Protein 6CXB (pdb70)

Foldseek 3Di:
DPDDDPVVVCVVVVHADDKDWDPDQFIKIARPRVGKMKTKHKDWDWWDQADKDKDKDWHPDFFPPWWDDKDKDKAAPDAPDHERVQKGWDWDAGTRTTTMIMIHGDDNDTGGMMMMMMIMHD

B-factor: mean 17.49, std 9.19, range [6.6, 51.85]

Solvent-accessible surface area: 6899 Å² total; per-residue (Å²): 147,76,43,147,73,70,63,21,12,83,121,80,114,68,47,53,44,110,45,68,48,40,232,46,124,62,0,51,105,64,24,54,89,106,20,63,2,26,1,84,17,27,37,83,45,18,74,4,101,22,57,135,57,91,91,102,4,98,9,43,61,55,2,101,72,33,21,108,102,14,63,28,68,44,36,69,62,26,168,85,57,18,27,2,77,12,2,68,34,54,66,85,54,54,50,68,71,6,6,36,1,33,2,47,43,157,117,68,82,41,4,45,2,0,2,110,2,84,1,46,0,108

Nearest PDB structures (foldseek):
  6cxb-assembly1_A  TM=1.008E+00  e=1.704E-22  Pseudomonas aeruginosa LESB58
  6cl5-assembly2_F  TM=1.004E+00  e=1.081E-21  Pseudomonas aeruginosa LESB58
  6cl6-assembly1_C  TM=8.724E-01  e=5.292E-10  Pseudomonas aeruginosa PAO1
  6ct8-assembly1_A  TM=8.689E-01  e=5.882E-10  Pseudomonas aeruginosa PAO1
  5x4a-assembly1_D  TM=6.131E-01  e=6.403E-03  Sclerophytum lochmodes

Structure (mmCIF, N/CA/C/O backbone):
data_6CXB
#
_entry.id   6CXB
#
_cell.length_a   102.179
_cell.length_b   102.179
_cell.length_c   102.179
_cell.angle_alpha   90.000
_cell.angle_beta   90.000
_cell.angle_gamma   90.000
#
_symmetry.space_group_name_H-M   'I 21 3'
#
loop_
_entity.id
_entity.type
_entity.pdbx_description
1 polymer 'R1-type pyocin tail fiber protein'
2 non-polymer 'MAGNESIUM ION'
3 non-polymer GLYCEROL
4 water water
#
loop_
_atom_site.group_PDB
_atom_site.id
_atom_site.type_symbol
_atom_site.label_atom_id
_atom_site.label_alt_id
_atom_site.label_comp_id
_atom_site.label_asym_id
_atom_site.label_entity_id
_atom_site.label_seq_id
_atom_site.pdbx_PDB_ins_code
_atom_site.Cartn_x
_atom_site.Cartn_y
_atom_site.Cartn_z
_atom_site.occupancy
_atom_site.B_iso_or_equiv
_atom_site.auth_seq_id
_atom_site.auth_comp_id
_atom_site.auth_asym_id
_atom_site.auth_atom_id
_atom_site.pdbx_PDB_model_num
ATOM 1 N N . LEU A 1 25 ? 56.570 62.068 60.833 1.00 38.92 580 LEU A N 1
ATOM 2 C CA . LEU A 1 25 ? 55.638 60.943 60.882 1.00 37.51 580 LEU A CA 1
ATOM 3 C C . LEU A 1 25 ? 54.369 61.281 61.669 0.86 40.27 580 LEU A C 1
ATOM 4 O O . LEU A 1 25 ? 53.291 60.765 61.372 0.76 46.42 580 LEU A O 1
ATOM 9 N N . GLY A 1 26 ? 54.492 62.143 62.676 0.68 40.38 581 GLY A N 1
ATOM 10 C CA . GLY A 1 26 ? 53.332 62.644 63.387 1.00 33.30 581 GLY A CA 1
ATOM 11 C C . GLY A 1 26 ? 52.624 61.651 64.279 0.99 34.48 581 GLY A C 1
ATOM 12 O O . GLY A 1 26 ? 51.502 61.934 64.720 0.79 42.15 581 GLY A O 1
ATOM 13 N N . ALA A 1 27 ? 53.234 60.504 64.564 1.00 34.83 582 ALA A N 1
ATOM 14 C CA . ALA A 1 27 ? 52.634 59.508 65.440 1.00 34.22 582 ALA A CA 1
ATOM 15 C C . ALA A 1 27 ? 53.725 58.544 65.873 1.00 32.61 582 ALA A C 1
ATOM 16 O O . ALA A 1 27 ? 54.826 58.530 65.320 0.96 40.52 582 ALA A O 1
ATOM 18 N N . ASN A 1 28 ? 53.401 57.732 66.879 0.93 38.70 583 ASN A N 1
ATOM 19 C CA . ASN A 1 28 ? 54.352 56.802 67.478 0.93 39.16 583 ASN A CA 1
ATOM 20 C C . ASN A 1 28 ? 53.961 55.351 67.235 0.51 44.72 583 ASN A C 1
ATOM 21 O O . ASN A 1 28 ? 54.616 54.440 67.757 0.94 46.67 583 ASN A O 1
ATOM 26 N N . THR A 1 29 ? 52.893 55.120 66.470 0.89 40.92 584 THR A N 1
ATOM 27 C CA . THR A 1 29 ? 52.420 53.782 66.151 0.62 40.26 584 THR A CA 1
ATOM 28 C C . THR A 1 29 ? 52.419 53.605 64.640 1.00 33.77 584 THR A C 1
ATOM 29 O O . THR A 1 29 ? 52.303 54.576 63.887 1.00 34.94 584 THR A O 1
ATOM 33 N N . ALA A 1 30 ? 52.552 52.350 64.205 0.72 40.42 585 ALA A N 1
ATOM 34 C CA . ALA A 1 30 ? 52.558 52.055 62.774 1.00 32.52 585 ALA A CA 1
ATOM 35 C C . ALA A 1 30 ? 51.244 52.469 62.125 0.94 31.96 585 ALA A C 1
ATOM 36 O O . ALA A 1 30 ? 51.234 53.122 61.075 0.94 32.16 585 ALA A O 1
ATOM 38 N N . ALA A 1 31 ? 50.119 52.109 62.749 1.00 30.88 586 ALA A N 1
ATOM 39 C CA . ALA A 1 31 ? 48.817 52.494 62.215 1.00 31.91 586 ALA A CA 1
ATOM 40 C C . ALA A 1 31 ? 48.687 54.010 62.116 0.95 32.28 586 ALA A C 1
ATOM 41 O O . ALA A 1 31 ? 48.226 54.541 61.098 0.90 32.13 586 ALA A O 1
ATOM 43 N N . GLY A 1 32 ? 49.088 54.727 63.169 0.76 37.00 587 GLY A N 1
ATOM 44 C CA . GLY A 1 32 ? 49.027 56.178 63.123 1.00 31.38 587 GLY A CA 1
ATOM 45 C C . GLY A 1 32 ? 49.961 56.766 62.084 1.00 29.11 587 GLY A C 1
ATOM 46 O O . GLY A 1 32 ? 49.630 57.759 61.430 0.97 33.17 587 GLY A O 1
ATOM 47 N N . ALA A 1 33 ? 51.135 56.159 61.911 1.00 31.50 588 ALA A N 1
ATOM 48 C CA . ALA A 1 33 ? 52.068 56.618 60.887 1.00 30.73 588 ALA A CA 1
ATOM 49 C C . ALA A 1 33 ? 51.467 56.479 59.491 1.00 32.27 588 ALA A C 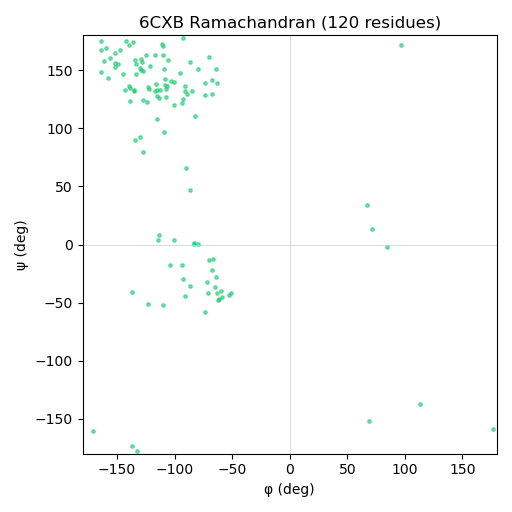1
ATOM 50 O O . ALA A 1 33 ? 51.528 57.411 58.679 1.00 29.62 588 ALA A O 1
ATOM 52 N N . ARG A 1 34 ? 50.886 55.314 59.192 1.00 33.31 589 ARG A N 1
ATOM 53 C CA . ARG A 1 34 ? 50.297 55.099 57.872 1.00 26.88 589 ARG A CA 1
ATOM 54 C C . ARG A 1 34 ? 49.145 56.059 57.621 1.00 27.28 589 ARG A C 1
ATOM 55 O O . ARG A 1 34 ? 49.003 56.593 56.514 1.00 29.07 589 ARG A O 1
ATOM 63 N N . ASN A 1 35 ? 48.302 56.279 58.633 1.00 29.07 590 ASN A N 1
ATOM 64 C CA . ASN A 1 35 ? 47.203 57.223 58.478 1.00 33.30 590 ASN A CA 1
ATOM 65 C C . ASN A 1 35 ? 47.723 58.618 58.162 1.00 34.42 590 ASN A C 1
ATOM 66 O O . ASN A 1 35 ? 47.160 59.322 57.315 1.00 33.31 590 ASN A O 1
ATOM 71 N N . ASN A 1 36 ? 48.815 59.026 58.814 1.00 37.57 591 ASN A N 1
ATOM 72 C CA . ASN A 1 36 ? 49.313 60.386 58.636 1.00 36.02 591 ASN A CA 1
ATOM 73 C C . ASN A 1 36 ? 49.945 60.593 57.265 1.00 30.80 591 ASN A C 1
ATOM 74 O O . ASN A 1 36 ? 49.877 61.699 56.720 1.00 32.83 591 ASN A O 1
ATOM 79 N N . ILE A 1 37 ? 50.565 59.560 56.690 1.00 31.47 592 ILE A N 1
ATOM 80 C CA . ILE A 1 37 ? 51.116 59.675 55.344 1.00 28.48 592 ILE A CA 1
ATOM 81 C C . ILE A 1 37 ? 50.212 59.046 54.290 1.00 28.73 592 ILE A C 1
ATOM 82 O O . ILE A 1 37 ? 50.583 59.010 53.109 1.00 25.97 592 ILE A O 1
ATOM 87 N N . GLY A 1 38 ? 49.035 58.561 54.679 1.00 26.65 593 GLY A N 1
ATOM 88 C CA . GLY A 1 38 ? 48.087 58.021 53.722 1.00 27.57 593 GLY A CA 1
ATOM 89 C C . GLY A 1 38 ? 48.539 56.745 53.048 1.00 23.89 593 GLY A C 1
ATOM 90 O O . GLY A 1 38 ? 48.218 56.525 51.875 1.00 22.49 593 GLY A O 1
ATOM 91 N N . ALA A 1 39 ? 49.277 55.896 53.757 1.00 24.47 594 ALA A N 1
ATOM 92 C CA . ALA A 1 39 ? 49.789 54.663 53.178 1.00 20.70 594 ALA A CA 1
ATOM 93 C C . ALA A 1 39 ? 48.867 53.489 53.493 1.00 20.94 594 ALA A C 1
ATOM 94 O O . ALA A 1 39 ? 48.225 53.439 54.545 1.00 21.88 594 ALA A O 1
ATOM 96 N N . GLY A 1 40 ? 48.808 52.535 52.560 1.00 20.30 595 GLY A N 1
ATOM 97 C CA . GLY A 1 40 ? 48.087 51.299 52.781 1.00 20.45 595 GLY A CA 1
ATOM 98 C C . GLY A 1 40 ? 48.980 50.196 53.332 1.00 24.38 595 GLY A C 1
ATOM 99 O O . GLY A 1 40 ? 50.186 50.358 53.514 1.00 19.84 595 GLY A O 1
ATOM 100 N N . VAL A 1 41 ? 48.361 49.048 53.593 1.00 18.82 596 VAL A N 1
ATOM 101 C CA . VAL A 1 41 ? 49.067 47.893 54.148 1.00 17.04 596 VAL A CA 1
ATOM 102 C C . VAL A 1 41 ? 49.273 46.835 53.068 1.00 18.00 596 VAL A C 1
ATOM 103 O O . VAL A 1 41 ? 48.545 46.825 52.063 1.00 17.33 596 VAL A O 1
ATOM 107 N N . PRO A 1 42 ? 50.230 45.923 53.229 1.00 17.30 597 PRO A N 1
ATOM 108 C CA . PRO A 1 42 ? 50.457 44.912 52.190 1.00 16.19 597 PRO A CA 1
ATOM 109 C C . PRO A 1 42 ? 49.297 43.935 52.081 1.00 16.14 597 PRO A C 1
ATOM 110 O O . PRO A 1 42 ? 48.701 43.523 53.080 1.00 14.33 597 PRO A O 1
ATOM 114 N N . ALA A 1 43 ? 48.989 43.556 50.847 1.00 14.22 598 ALA A N 1
ATOM 115 C CA . ALA A 1 43 ? 48.096 42.432 50.643 1.00 12.85 598 ALA A CA 1
ATOM 116 C C . ALA A 1 43 ? 48.789 41.132 51.049 1.0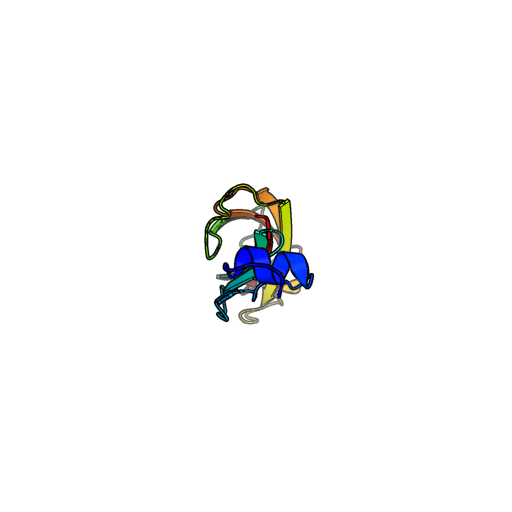0 12.50 598 ALA A C 1
ATOM 117 O O . ALA A 1 43 ? 50.014 41.056 51.162 1.00 14.11 598 ALA A O 1
ATOM 119 N N . THR A 1 44 ? 47.988 40.100 51.283 1.00 11.24 599 THR A N 1
ATOM 120 C CA . THR A 1 44 ? 48.496 38.762 51.551 1.00 10.73 599 THR A CA 1
ATOM 121 C C . THR A 1 44 ? 47.866 37.793 50.559 1.00 12.54 599 THR A C 1
ATOM 122 O O . THR A 1 44 ? 46.858 38.106 49.922 1.00 10.72 599 THR A O 1
ATOM 126 N N . ALA A 1 45 ? 48.464 36.612 50.430 1.00 12.60 600 ALA A N 1
ATOM 127 C CA . ALA A 1 45 ? 47.977 35.668 49.432 1.00 10.57 600 ALA A CA 1
ATOM 128 C C . ALA A 1 45 ? 48.455 34.255 49.726 1.00 13.31 600 ALA A C 1
ATOM 129 O O . ALA A 1 45 ? 49.459 34.037 50.414 1.00 12.30 600 ALA A O 1
ATOM 131 N N . SER A 1 46 ? 47.712 33.292 49.179 1.00 10.74 601 SER A N 1
ATOM 132 C CA . SER A 1 46 ? 48.183 31.919 48.988 1.00 13.06 601 SER A CA 1
ATOM 133 C C . SER A 1 46 ? 48.235 31.663 47.486 1.00 13.24 601 SER A C 1
ATOM 134 O O . SER A 1 46 ? 47.193 31.538 46.835 1.00 12.36 601 SER A O 1
ATOM 137 N N . ARG A 1 47 ? 49.442 31.597 46.928 1.00 10.70 602 ARG A N 1
ATOM 138 C CA . ARG A 1 47 ? 49.599 31.550 45.475 1.00 9.53 602 ARG A CA 1
ATOM 139 C C . ARG A 1 47 ? 49.586 30.093 45.019 1.00 12.64 602 ARG A C 1
ATOM 140 O O . ARG A 1 47 ? 50.567 29.546 44.519 1.00 15.34 602 ARG A O 1
ATOM 148 N N . ALA A 1 48 ? 48.427 29.472 45.208 1.00 12.45 603 ALA A N 1
ATOM 149 C CA . ALA A 1 48 ? 48.221 28.057 44.951 1.00 12.95 603 ALA A CA 1
ATOM 150 C C . ALA A 1 48 ? 47.190 27.876 43.847 1.00 13.25 603 ALA A C 1
ATOM 151 O O . ALA A 1 48 ? 46.440 28.797 43.514 1.00 11.23 603 ALA A O 1
ATOM 153 N N . LEU A 1 49 ? 47.172 26.666 43.276 1.00 11.54 604 LEU A N 1
ATOM 154 C CA . LEU A 1 49 ? 46.163 26.312 42.279 1.00 12.45 604 LEU 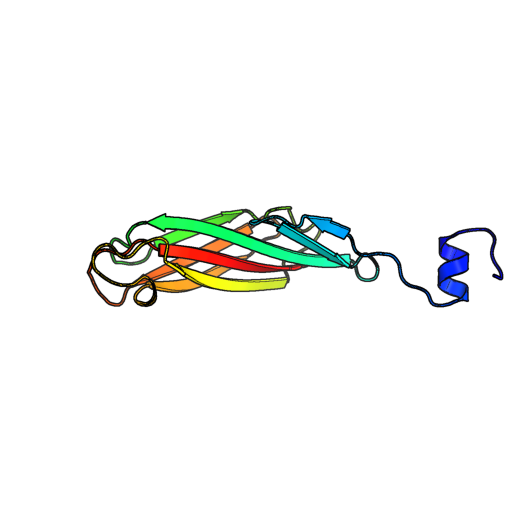A CA 1
ATOM 155 C C . LEU A 1 49 ? 44.758 26.591 42.797 1.00 11.93 604 LEU A C 1
ATOM 156 O O . LEU A 1 49 ? 43.906 27.125 42.075 1.00 11.64 604 LEU A O 1
ATOM 161 N N . ASN A 1 50 ? 44.500 26.227 44.043 1.00 9.25 605 ASN A N 1
ATOM 162 C CA . ASN A 1 50 ? 43.284 26.613 44.751 1.00 10.89 605 ASN A CA 1
ATOM 163 C C . ASN A 1 50 ? 43.752 27.620 45.790 1.00 10.23 605 ASN A C 1
ATOM 164 O O . ASN A 1 50 ? 44.250 27.241 46.855 1.00 11.76 605 ASN A O 1
ATOM 169 N N . GLY A 1 51 ? 43.630 28.901 45.461 1.00 8.00 606 GLY A N 1
ATOM 170 C CA . GLY A 1 51 ? 44.296 29.923 46.246 1.00 9.12 606 GLY A CA 1
ATOM 171 C C . GLY A 1 51 ? 43.462 31.153 46.528 1.00 9.20 606 GLY A C 1
ATOM 172 O O . GLY A 1 51 ? 42.268 31.193 46.217 1.00 8.65 606 GLY A O 1
ATOM 173 N N . TRP A 1 52 ? 44.080 32.164 47.126 1.00 8.74 607 TRP A N 1
ATOM 174 C CA . TRP A 1 52 ? 43.345 33.360 47.505 1.00 9.53 607 TRP A CA 1
ATOM 175 C C . TRP A 1 52 ? 44.304 34.537 47.609 1.00 10.74 607 TRP A C 1
ATOM 176 O O . TRP A 1 52 ? 45.520 34.374 47.731 1.00 10.48 607 TRP A O 1
ATOM 187 N N . TRP A 1 53 ? 43.725 35.729 47.542 1.00 9.11 608 TRP A N 1
ATOM 188 C CA . TRP A 1 53 ? 44.439 36.988 47.686 1.00 10.09 608 TRP A CA 1
ATOM 189 C C . TRP A 1 53 ? 43.562 37.900 48.519 1.00 10.17 608 TRP A C 1
ATOM 190 O O . TRP A 1 53 ? 42.347 37.944 48.310 1.00 10.90 608 TRP A O 1
ATOM 201 N N . LYS A 1 54 ? 44.163 38.608 49.474 1.00 9.75 609 LYS A N 1
ATOM 202 C CA . LYS A 1 54 ? 43.391 39.447 50.382 1.00 10.39 609 LYS A CA 1
ATOM 203 C C . LYS A 1 54 ? 43.953 40.860 50.406 1.00 13.11 609 LYS A C 1
ATOM 204 O O . LYS A 1 54 ? 45.139 41.055 50.680 1.00 11.94 609 LYS A O 1
ATOM 210 N N . ASP A 1 55 ? 43.097 41.838 50.123 1.00 10.52 610 ASP A N 1
ATOM 211 C CA . ASP A 1 55 ? 43.446 43.243 50.309 1.00 11.79 610 ASP A CA 1
ATOM 212 C C . ASP A 1 55 ? 43.221 43.590 51.772 1.00 13.84 610 ASP A C 1
ATOM 213 O O . ASP A 1 55 ? 42.077 43.642 52.231 1.00 13.55 610 ASP A O 1
ATOM 218 N N . ASN A 1 56 ? 44.299 43.826 52.514 1.00 14.60 611 ASN A N 1
ATOM 219 C CA . ASN A 1 56 ? 44.124 44.092 53.935 1.00 14.17 611 ASN A CA 1
ATOM 220 C C . ASN A 1 56 ? 43.779 45.550 54.236 1.00 17.75 611 ASN A C 1
ATOM 221 O O . ASN A 1 56 ? 43.582 45.885 55.409 1.00 2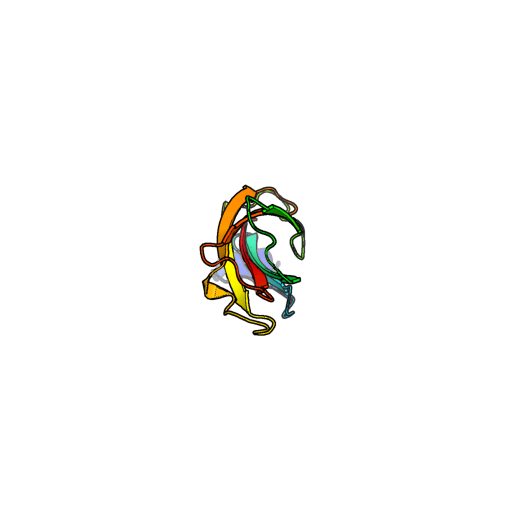2.95 611 ASN A O 1
ATOM 226 N N . ASP A 1 57 ? 43.675 46.403 53.211 1.00 14.98 612 ASP A N 1
ATOM 227 C CA . ASP A 1 57 ? 43.079 47.733 53.373 1.00 17.86 612 ASP A CA 1
ATOM 228 C C . ASP A 1 57 ? 41.564 47.635 53.512 1.00 17.99 612 ASP A C 1
ATOM 229 O O . ASP A 1 57 ? 40.979 48.104 54.493 1.00 21.46 612 ASP A O 1
ATOM 234 N N . THR A 1 58 ? 40.906 47.052 52.508 1.00 13.02 613 THR A N 1
ATOM 235 C CA . THR A 1 58 ? 39.454 46.960 52.483 1.00 11.48 613 THR A CA 1
ATOM 236 C C . THR A 1 58 ? 38.916 45.663 53.064 1.00 12.61 613 THR A C 1
ATOM 237 O O . THR A 1 58 ? 37.720 45.595 53.362 1.00 13.39 613 THR A O 1
ATOM 241 N N . GLY A 1 59 ? 39.754 44.632 53.186 1.00 11.44 614 GLY A N 1
ATOM 242 C CA . GLY A 1 59 ? 39.310 43.314 53.593 1.00 10.29 614 GLY A CA 1
ATOM 243 C C . GLY A 1 59 ? 38.779 42.441 52.477 1.00 12.01 614 GLY A C 1
ATOM 244 O O . GLY A 1 59 ? 38.414 41.286 52.736 1.00 12.71 614 GLY A O 1
ATOM 245 N N . LEU A 1 60 ? 38.719 42.946 51.246 1.00 10.76 615 LEU A N 1
ATOM 246 C CA . LEU A 1 60 ? 38.213 42.136 50.145 1.00 10.55 615 LEU A CA 1
ATOM 247 C C . LEU A 1 60 ? 39.118 40.932 49.918 1.00 12.00 615 LEU A C 1
ATOM 248 O O . LEU A 1 60 ? 40.343 41.037 49.984 1.00 10.38 615 LEU A O 1
ATOM 253 N N . ILE A 1 61 ? 38.506 39.784 49.655 1.00 9.49 616 ILE A N 1
ATOM 254 C CA . ILE A 1 61 ? 39.226 38.547 49.374 1.00 9.57 616 ILE A CA 1
ATOM 255 C C . ILE A 1 61 ? 38.784 38.050 48.008 1.00 8.57 616 ILE A C 1
ATOM 256 O O . ILE A 1 61 ? 37.586 38.036 47.707 1.00 8.88 616 ILE A O 1
ATOM 261 N N . VAL A 1 62 ? 39.746 37.656 47.181 1.00 9.29 617 VAL A N 1
ATOM 262 C CA . VAL A 1 62 ? 39.473 37.008 45.905 1.00 6.93 617 VAL A CA 1
ATOM 263 C C . VAL A 1 62 ? 40.020 35.596 46.008 1.00 8.57 617 VAL A C 1
ATOM 264 O O . VAL A 1 62 ? 41.154 35.403 46.462 1.00 9.49 617 VAL A O 1
ATOM 268 N N . GLN A 1 63 ? 39.227 34.616 45.595 1.00 8.07 618 GLN A N 1
ATOM 269 C CA . GLN A 1 63 ? 39.656 33.224 45.643 1.00 6.88 618 GLN A CA 1
ATOM 270 C C . GLN A 1 63 ? 39.452 32.582 44.280 1.00 6.60 618 GLN A C 1
ATOM 271 O O . GLN A 1 63 ? 38.634 33.030 43.470 1.00 8.73 618 GLN A O 1
ATOM 277 N N . TRP A 1 64 ? 40.203 31.514 44.029 1.00 8.22 619 TRP A N 1
ATOM 278 C CA . TRP A 1 64 ? 40.045 30.760 42.793 1.00 8.71 619 TRP A CA 1
ATOM 279 C C . TRP A 1 64 ? 40.282 29.290 43.100 1.00 8.83 619 TRP A C 1
ATOM 280 O O . TRP A 1 64 ? 41.070 28.943 43.987 1.00 8.98 619 TRP A O 1
ATOM 291 N N . MET A 1 65 ? 39.568 28.422 42.386 1.00 9.17 620 MET A N 1
ATOM 292 C CA . MET A 1 65 ? 39.669 26.999 42.681 1.00 9.40 620 MET A CA 1
ATOM 293 C C . MET A 1 65 ? 39.202 26.205 41.474 1.00 9.77 620 MET A C 1
ATOM 294 O O . MET A 1 65 ? 38.595 26.741 40.542 1.00 9.59 620 MET A O 1
ATOM 299 N N . GLN A 1 66 ? 39.451 24.897 41.525 1.00 10.44 621 GLN A N 1
ATOM 300 C CA . GLN A 1 66 ? 38.971 24.014 40.472 1.00 9.91 621 GLN A CA 1
ATOM 301 C C . GLN A 1 66 ? 38.744 22.626 41.043 1.00 10.14 621 GLN A C 1
ATOM 302 O O . GLN A 1 66 ? 39.340 22.244 42.050 1.00 11.51 621 GLN A O 1
ATOM 308 N N . VAL A 1 67 ? 37.884 21.869 40.375 1.00 10.09 622 VAL A N 1
ATOM 309 C CA . VAL A 1 67 ? 37.672 20.468 40.722 1.00 10.15 622 VAL A CA 1
ATOM 310 C C . VAL A 1 67 ? 37.458 19.674 39.441 1.00 10.05 622 VAL A C 1
ATOM 311 O O . VAL A 1 67 ? 36.686 20.080 38.565 1.00 10.69 622 VAL A O 1
ATOM 315 N N . ASN A 1 68 ? 38.150 18.542 39.330 1.00 8.74 623 ASN A N 1
ATOM 316 C CA . ASN A 1 68 ? 37.980 17.659 38.186 1.00 11.54 623 ASN A CA 1
ATOM 317 C C . ASN A 1 68 ? 36.800 16.731 38.430 1.00 11.84 623 ASN A C 1
ATOM 318 O O . ASN A 1 68 ? 36.679 16.141 39.509 1.00 13.71 623 ASN A O 1
ATOM 323 N N . VAL A 1 69 ? 35.923 16.611 37.437 1.00 10.08 624 VAL A N 1
ATOM 324 C CA . VAL A 1 69 ? 34.673 15.876 37.581 1.00 11.59 624 VAL A CA 1
ATOM 325 C C . VAL A 1 69 ? 34.693 14.582 36.780 1.00 15.94 624 VAL A C 1
ATOM 326 O O . VAL A 1 69 ? 34.419 13.506 37.316 1.00 15.31 624 VAL A O 1
ATOM 330 N N . GLY A 1 70 ? 35.026 14.669 35.496 1.00 13.07 625 GLY A N 1
ATOM 331 C CA . GLY A 1 70 ? 34.974 13.519 34.612 1.00 14.20 625 GLY A CA 1
ATOM 332 C C . GLY A 1 70 ? 33.897 13.671 33.557 1.00 13.46 625 GLY A C 1
ATOM 333 O O . GLY A 1 70 ? 33.724 14.749 32.990 1.00 13.06 625 GLY A O 1
ATOM 334 N N . ASP A 1 71 ? 33.152 12.605 33.288 1.00 13.88 626 ASP A N 1
ATOM 335 C CA . ASP A 1 71 ? 32.138 12.653 32.247 1.00 13.88 626 ASP A CA 1
ATOM 336 C C . ASP A 1 71 ? 30.881 13.336 32.766 1.00 13.66 626 ASP A C 1
ATOM 337 O O . ASP A 1 71 ? 30.588 13.311 33.965 1.00 16.51 626 ASP A O 1
ATOM 342 N N . HIS A 1 72 ? 30.148 13.974 31.855 1.00 11.58 627 HIS A N 1
ATOM 343 C CA . HIS A 1 72 ? 28.797 14.405 32.180 1.00 11.23 627 HIS A CA 1
ATOM 344 C C . HIS A 1 72 ? 27.823 13.323 31.744 1.00 16.20 627 HIS A C 1
ATOM 345 O O . HIS A 1 72 ? 27.796 12.972 30.557 1.00 16.52 627 HIS A O 1
ATOM 352 N N . PRO A 1 73 ? 27.021 12.767 32.655 1.00 17.11 628 PRO A N 1
ATOM 353 C CA . PRO A 1 73 ? 26.164 11.630 32.305 1.00 17.78 628 PRO A CA 1
ATOM 354 C C . PRO A 1 73 ? 24.857 12.021 31.643 1.00 19.42 628 PRO A C 1
ATOM 355 O O . PRO A 1 73 ? 24.060 11.134 31.320 1.00 22.25 628 PRO A O 1
ATOM 359 N N . GLY A 1 74 ? 24.622 13.308 31.420 1.00 18.09 629 GLY A N 1
ATOM 360 C CA . GLY A 1 74 ? 23.343 13.796 30.957 1.00 18.74 629 GLY A CA 1
ATOM 361 C C . GLY A 1 74 ? 22.488 14.289 32.109 1.00 16.66 629 GLY A C 1
ATOM 362 O O . GLY A 1 74 ? 22.815 14.134 33.288 1.00 19.45 629 GLY A O 1
ATOM 363 N N . GLY A 1 75 ? 21.366 14.908 31.744 1.00 18.34 630 GLY A N 1
ATOM 364 C CA . GLY A 1 75 ? 20.495 15.459 32.762 1.00 21.19 630 GLY A CA 1
ATOM 365 C C . GLY A 1 75 ? 21.143 16.648 33.454 1.00 20.10 630 GLY A C 1
ATOM 366 O O . GLY A 1 75 ? 21.984 17.353 32.887 1.00 18.55 630 GLY A O 1
ATOM 367 N N . ILE A 1 76 ? 20.760 16.849 34.711 1.00 17.19 631 ILE A N 1
ATOM 368 C CA . ILE A 1 76 ? 21.180 17.996 35.513 1.00 15.65 631 ILE A CA 1
ATOM 369 C C . ILE A 1 76 ? 22.021 17.490 36.678 1.00 17.05 631 ILE A C 1
ATOM 370 O O . ILE A 1 76 ? 21.586 16.604 37.423 1.00 18.73 631 ILE A O 1
ATOM 375 N N . ILE A 1 77 ? 23.211 18.062 36.853 1.00 13.33 632 ILE A N 1
ATOM 376 C CA . ILE A 1 77 ? 24.166 17.612 37.864 1.00 13.31 632 ILE A CA 1
ATOM 377 C C . ILE A 1 77 ? 24.528 18.797 38.752 1.00 14.25 632 ILE A C 1
ATOM 378 O O . ILE A 1 77 ? 25.020 19.816 38.253 1.00 11.93 632 ILE A O 1
ATOM 383 N N . ASP A 1 78 ? 24.297 18.662 40.061 1.00 14.18 633 ASP A N 1
ATOM 384 C CA . ASP A 1 78 ? 24.736 19.648 41.049 1.00 14.31 633 ASP A CA 1
ATOM 385 C C . ASP A 1 78 ? 26.003 19.163 41.741 1.00 14.99 633 ASP A C 1
ATOM 386 O O . ASP A 1 78 ? 26.123 17.981 42.075 1.00 16.17 633 ASP A O 1
ATOM 391 N N . ARG A 1 79 ? 26.941 20.081 41.989 1.00 12.18 634 ARG A N 1
ATOM 392 C CA . ARG A 1 79 ? 28.155 19.733 42.715 1.00 13.12 634 ARG A CA 1
ATOM 393 C C . ARG A 1 79 ? 28.506 20.832 43.701 1.00 13.73 634 ARG A C 1
ATOM 394 O O . ARG A 1 79 ? 28.476 22.012 43.353 1.00 12.14 634 ARG A O 1
ATOM 402 N N . THR A 1 80 ? 28.858 20.436 44.922 1.00 13.02 635 THR A N 1
ATOM 403 C CA . THR A 1 80 ? 29.283 21.374 45.954 1.00 12.47 635 THR A CA 1
ATOM 404 C C . THR A 1 80 ? 30.791 21.582 45.883 1.00 14.19 635 THR A C 1
ATOM 405 O O . THR A 1 80 ? 31.554 20.612 45.839 1.00 14.81 635 THR A O 1
ATOM 409 N N . LEU A 1 81 ? 31.210 22.845 45.859 1.00 12.20 636 LEU A N 1
ATOM 410 C CA . LEU A 1 81 ? 32.613 23.227 45.876 1.00 11.99 636 LEU A CA 1
ATOM 411 C C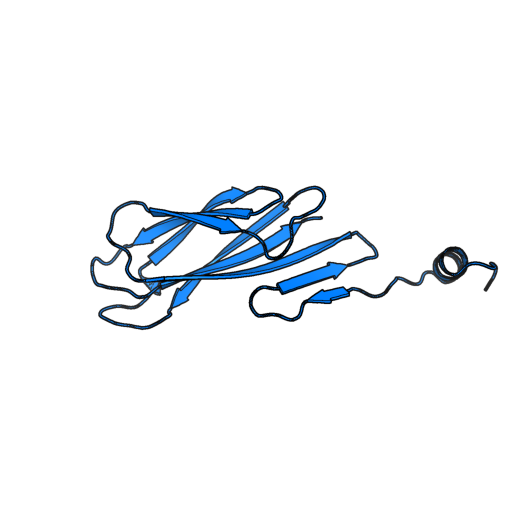 . LEU A 1 81 ? 32.891 24.003 47.154 1.00 13.26 636 LEU A C 1
ATOM 412 O O . LEU A 1 81 ? 32.087 24.844 47.560 1.00 16.47 636 LEU A O 1
ATOM 417 N N . THR A 1 82 ? 34.027 23.722 47.787 1.00 13.04 637 THR A N 1
ATOM 418 C CA . THR A 1 82 ? 34.414 24.378 49.029 1.00 11.53 637 THR A CA 1
ATOM 419 C C . THR A 1 82 ? 35.559 25.345 48.756 1.00 11.96 637 THR A C 1
ATOM 420 O O . THR A 1 82 ? 36.567 24.955 48.163 1.00 12.42 637 THR A O 1
ATOM 424 N N . PHE A 1 83 ? 35.400 26.602 49.173 1.00 11.89 638 PHE A N 1
ATOM 425 C CA . PHE A 1 83 ? 36.422 27.608 48.898 1.00 9.25 638 PHE A CA 1
ATOM 426 C C . PHE A 1 83 ? 37.731 27.265 49.606 1.00 11.55 638 PHE A C 1
ATOM 427 O O . PHE A 1 83 ? 37.725 26.643 50.676 1.00 12.25 638 PHE A O 1
ATOM 435 N N . PRO A 1 84 ? 38.870 27.685 49.038 1.00 11.30 639 PRO A N 1
ATOM 436 C CA . PRO A 1 84 ? 40.162 27.461 49.711 1.00 11.45 639 PRO A CA 1
ATOM 437 C C . PRO A 1 84 ? 40.192 27.914 51.162 1.00 13.07 639 PRO A C 1
ATOM 438 O O . PRO A 1 84 ? 40.750 27.213 52.017 1.00 13.54 639 PRO A O 1
ATOM 442 N N . ILE A 1 85 ? 39.603 29.070 51.463 1.00 11.39 640 ILE A N 1
ATOM 443 C CA . ILE A 1 85 ? 39.364 29.509 52.832 1.00 11.23 640 ILE A CA 1
ATOM 444 C C . ILE A 1 85 ? 37.932 30.008 52.901 1.00 11.55 640 ILE A C 1
ATOM 445 O O . ILE A 1 85 ? 37.342 30.393 51.888 1.00 12.48 640 ILE A O 1
ATOM 450 N N . ALA A 1 86 ? 37.355 29.975 54.096 1.00 11.48 641 ALA A N 1
ATOM 451 C CA . ALA A 1 86 ? 36.022 30.534 54.252 1.00 13.13 641 ALA A CA 1
ATOM 452 C C . ALA A 1 86 ? 36.107 32.051 54.220 1.00 11.95 641 ALA A C 1
ATOM 453 O O . ALA A 1 86 ? 37.035 32.644 54.777 1.00 15.41 641 ALA A O 1
ATOM 455 N N . PHE A 1 87 ? 35.156 32.685 53.544 1.00 10.38 642 PHE A N 1
ATOM 456 C CA . PHE A 1 87 ? 35.014 34.130 53.690 1.00 8.87 642 PHE A CA 1
ATOM 457 C C . PHE A 1 87 ? 34.535 34.429 55.107 1.00 11.96 642 PHE A C 1
ATOM 458 O O . PHE A 1 87 ? 33.558 33.826 55.558 1.00 11.70 642 PHE A O 1
ATOM 466 N N . PRO A 1 88 ? 35.187 35.337 55.836 1.00 10.78 643 PRO A N 1
ATOM 467 C CA . PRO A 1 88 ? 34.766 35.585 57.224 1.00 13.68 643 PRO A CA 1
ATOM 468 C C . PRO A 1 88 ? 33.364 36.151 57.348 1.00 13.49 643 PRO A C 1
ATOM 469 O O . PRO A 1 88 ? 32.708 35.935 58.378 1.00 12.88 643 PRO A O 1
ATOM 473 N N . SER A 1 89 ? 32.879 36.875 56.340 1.00 10.71 644 SER A N 1
ATOM 474 C CA . SER A 1 89 ? 31.565 37.499 56.436 1.00 12.31 644 SER A CA 1
ATOM 475 C C . SER A 1 89 ? 30.626 37.086 55.317 1.00 13.49 644 SER A C 1
ATOM 476 O O . SER A 1 89 ? 29.487 36.686 55.595 1.00 15.19 644 SER A O 1
ATOM 479 N N . ALA A 1 90 ? 31.054 37.178 54.060 1.00 12.12 645 ALA A N 1
ATOM 480 C CA . ALA A 1 90 ? 30.134 36.874 52.968 1.00 12.49 645 ALA A CA 1
ATOM 481 C C . ALA A 1 90 ? 30.903 36.660 51.678 1.00 12.40 645 ALA A C 1
ATOM 482 O O . ALA A 1 90 ? 31.946 37.278 51.450 1.00 10.99 645 ALA A O 1
ATOM 484 N N . CYS A 1 91 ? 30.363 35.790 50.831 1.00 9.85 646 CYS A N 1
ATOM 485 C CA . CYS A 1 91 ? 30.757 35.745 49.431 1.00 10.53 646 CYS A CA 1
ATOM 486 C C . CYS A 1 91 ? 29.812 36.632 48.630 1.00 13.21 646 CYS A C 1
ATOM 487 O O . CYS A 1 91 ? 28.589 36.468 48.704 1.00 12.83 646 CYS A O 1
ATOM 490 N N . LEU A 1 92 ? 30.382 37.580 47.885 1.00 8.76 647 LEU A N 1
ATOM 491 C CA . LEU A 1 92 ? 29.613 38.544 47.106 1.00 9.76 647 LEU A CA 1
ATOM 492 C C . LEU A 1 92 ? 29.372 38.101 45.669 1.00 11.41 647 LEU A C 1
ATOM 493 O O . LEU A 1 92 ? 28.342 38.458 45.086 1.00 14.20 647 LEU A O 1
ATOM 498 N N . HIS A 1 93 ? 30.281 37.324 45.082 1.00 10.11 648 HIS A N 1
ATOM 499 C CA . HIS A 1 93 ? 30.195 37.033 43.656 1.00 8.07 648 HIS A CA 1
ATOM 500 C C . HIS A 1 93 ? 30.964 35.753 43.349 1.00 8.40 648 HIS A C 1
ATOM 501 O O . HIS A 1 93 ? 32.020 35.514 43.933 1.00 9.11 648 HIS A O 1
ATOM 508 N N . VAL A 1 94 ? 30.447 34.946 42.422 1.00 9.45 649 VAL A N 1
ATOM 509 C CA . VAL A 1 94 ? 31.189 33.793 41.921 1.00 8.91 649 VAL A CA 1
ATOM 510 C C . VAL A 1 94 ? 31.189 33.834 40.403 1.00 11.03 649 VAL A C 1
ATOM 511 O O . VAL A 1 94 ? 30.255 34.343 39.771 1.00 9.37 649 VAL A O 1
ATOM 515 N N . VAL A 1 95 ? 32.253 33.286 39.823 1.00 8.21 650 VAL A N 1
ATOM 516 C CA . VAL A 1 95 ? 32.446 33.243 38.376 1.00 8.31 650 VAL A CA 1
ATOM 517 C C . VAL A 1 95 ? 32.791 31.809 37.997 1.00 8.97 650 VAL A C 1
ATOM 518 O O . VAL A 1 95 ? 33.970 31.424 38.030 1.00 8.54 650 VAL A O 1
ATOM 522 N N . PRO A 1 96 ? 31.803 30.987 37.644 1.00 9.92 651 PRO A N 1
ATOM 523 C CA . PRO A 1 96 ? 32.064 29.586 37.286 1.00 9.46 651 PRO A CA 1
ATOM 524 C C . PRO A 1 96 ? 32.304 29.405 35.794 1.00 9.64 651 PRO A C 1
ATOM 525 O O . PRO A 1 96 ? 31.602 29.967 34.951 1.00 9.56 651 PRO A O 1
ATOM 529 N N . THR A 1 97 ? 33.320 28.603 35.474 1.00 9.33 652 THR A N 1
ATOM 530 C CA . THR A 1 97 ? 33.635 28.247 34.092 1.00 10.60 652 THR A CA 1
ATOM 531 C C . THR A 1 97 ? 34.020 26.768 34.038 1.00 9.02 652 THR A C 1
ATOM 532 O O . THR A 1 97 ? 34.179 26.106 35.068 1.00 9.90 652 THR A O 1
ATOM 536 N N . VAL A 1 98 ? 34.165 26.246 32.818 1.00 10.12 653 VAL A N 1
ATOM 537 C CA . VAL A 1 98 ? 34.402 24.820 32.586 1.00 10.48 653 VAL A CA 1
ATOM 538 C C . VAL A 1 98 ? 35.849 24.627 32.146 1.00 9.86 653 VAL A C 1
ATOM 539 O O . VAL A 1 98 ? 36.348 25.363 31.284 1.00 9.59 653 VAL A O 1
ATOM 543 N N . LYS A 1 99 ? 36.528 23.642 32.740 1.00 9.16 654 LYS A N 1
ATOM 544 C CA . LYS A 1 99 ? 37.854 23.251 32.279 1.00 9.71 654 LYS A CA 1
ATOM 545 C C . LYS A 1 99 ? 37.783 21.881 31.613 1.00 11.28 654 LYS A C 1
ATOM 546 O O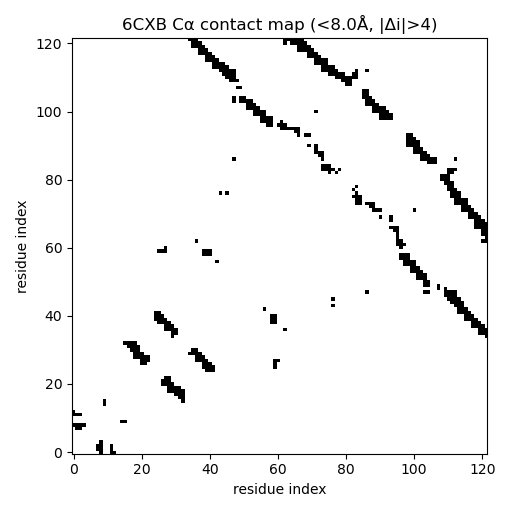 . LYS A 1 99 ? 36.918 21.057 31.928 1.00 10.67 654 LYS A O 1
ATOM 552 N N . GLU A 1 100 ? 38.682 21.655 30.666 1.00 9.27 655 GLU A N 1
ATOM 553 C CA . GLU A 1 100 ? 38.814 20.349 30.028 1.00 10.57 655 GLU A CA 1
ATOM 554 C C . GLU A 1 100 ? 39.999 19.612 30.636 1.00 14.32 655 GLU A C 1
ATOM 555 O O . GLU A 1 100 ? 41.140 20.089 30.561 1.00 13.41 655 GLU A O 1
ATOM 561 N N . VAL A 1 101 ? 39.728 18.454 31.229 1.00 10.33 656 VAL A N 1
ATOM 562 C CA . VAL A 1 101 ? 40.781 17.634 31.830 1.00 11.73 656 VAL A CA 1
ATOM 563 C C . VAL A 1 101 ? 41.403 16.705 30.793 1.00 15.86 656 VAL A C 1
ATOM 564 O O . VAL A 1 101 ? 42.604 16.420 30.836 1.00 15.54 656 VAL A O 1
ATOM 568 N N . GLY A 1 102 ? 40.580 16.222 29.870 1.00 14.50 657 GLY A N 1
ATOM 569 C CA . GLY A 1 102 ? 40.988 15.389 28.756 1.00 16.58 657 GLY A CA 1
ATOM 570 C C . GLY A 1 102 ? 39.855 15.390 27.753 1.00 16.27 657 GLY A C 1
ATOM 571 O O . GLY A 1 102 ? 38.787 15.952 28.000 1.00 15.79 657 GLY A O 1
ATOM 572 N N . ARG A 1 103 ? 40.088 14.753 26.604 1.00 18.38 658 ARG A N 1
ATOM 573 C CA . ARG A 1 103 ? 39.102 14.719 25.521 1.00 16.13 658 ARG A CA 1
ATOM 574 C C . ARG A 1 103 ? 38.850 13.280 25.089 1.00 20.48 658 ARG A C 1
ATOM 575 O O . ARG A 1 103 ? 39.374 12.827 24.062 1.00 19.38 658 ARG A O 1
ATOM 583 N N . PRO A 1 104 ? 38.032 12.538 25.842 1.00 18.92 659 PRO A N 1
ATOM 584 C CA . PRO A 1 104 ? 37.816 11.120 25.495 1.00 17.44 659 PRO A CA 1
ATOM 585 C C . PRO A 1 104 ? 36.989 10.918 24.235 1.00 24.15 659 PRO A C 1
ATOM 586 O O . PRO A 1 104 ? 37.314 10.042 23.425 1.00 26.72 659 PRO A O 1
ATOM 590 N N . ALA A 1 105 ? 35.923 11.692 24.045 1.00 19.16 660 ALA A N 1
ATOM 591 C CA . ALA A 1 105 ? 35.090 11.551 22.858 1.00 19.96 660 ALA A CA 1
ATOM 592 C C . ALA A 1 105 ? 34.725 12.920 22.304 1.00 22.39 660 ALA A C 1
ATOM 593 O O . ALA A 1 105 ? 34.724 13.127 21.087 1.00 23.28 660 ALA A O 1
ATOM 595 N N . THR A 1 106 ? 34.420 13.864 23.190 1.00 16.49 661 THR A N 1
ATOM 596 C CA . THR A 1 106 ? 34.127 15.226 22.774 1.00 18.13 661 THR A CA 1
ATOM 597 C C . THR A 1 106 ? 34.729 16.183 23.795 1.00 15.06 661 THR A C 1
ATOM 598 O O . THR A 1 106 ? 35.292 15.769 24.811 1.00 15.98 661 THR A O 1
ATOM 602 N N . SER A 1 107 ? 34.637 17.471 23.496 1.00 15.38 662 SER A N 1
ATOM 603 C CA . SER A 1 107 ? 35.309 18.479 24.302 1.00 15.57 662 SER A CA 1
ATOM 604 C C . SER A 1 107 ? 34.443 18.910 25.483 1.00 12.16 662 SER A C 1
ATOM 605 O O . SER A 1 107 ? 33.214 18.792 25.469 1.00 13.46 662 SER A O 1
ATOM 608 N N . ALA A 1 108 ? 35.111 19.431 26.514 1.00 14.38 663 ALA A N 1
ATOM 609 C CA . ALA A 1 108 ? 34.406 19.897 27.705 1.00 11.09 663 ALA A CA 1
ATOM 610 C C . ALA A 1 108 ? 33.600 21.164 27.453 1.00 11.49 663 ALA A C 1
ATOM 611 O O . ALA A 1 108 ? 32.773 21.530 28.296 1.00 11.38 663 ALA A O 1
ATOM 613 N N . SER A 1 109 ? 33.816 21.844 26.326 1.00 13.40 664 SER A N 1
ATOM 614 C CA . SER A 1 109 ? 32.986 22.992 25.988 1.00 12.90 664 SER A CA 1
ATOM 615 C C . SER A 1 109 ? 31.541 22.602 25.687 1.00 12.69 664 SER A C 1
ATOM 616 O O . SER A 1 109 ? 30.682 23.488 25.608 1.00 12.85 664 SER A O 1
ATOM 619 N N . THR A 1 110 ? 31.248 21.309 25.514 1.00 10.78 665 THR A N 1
ATOM 620 C CA . THR A 1 110 ? 29.862 20.867 25.399 1.00 13.63 665 THR A CA 1
ATOM 621 C C . THR A 1 110 ? 29.164 20.765 26.752 1.00 12.90 665 THR A C 1
ATOM 622 O O . THR A 1 110 ? 27.982 20.409 26.793 1.00 13.05 665 THR A O 1
ATOM 626 N N . VAL A 1 111 ? 29.857 21.079 27.846 1.00 10.79 666 VAL A N 1
ATOM 627 C CA . VAL A 1 111 ? 29.273 21.170 29.181 1.00 12.66 666 VAL A CA 1
ATOM 628 C C . VAL A 1 111 ? 29.231 22.642 29.571 1.00 10.68 666 VAL A C 1
ATOM 629 O O . VAL A 1 111 ? 30.183 23.384 29.309 1.00 12.80 666 VAL A O 1
ATOM 633 N N . THR A 1 112 ? 28.120 23.075 30.166 1.00 10.44 667 THR A N 1
ATOM 634 C CA . THR A 1 112 ? 27.993 24.456 30.617 1.00 10.41 667 THR A CA 1
ATOM 635 C C . THR A 1 112 ? 27.523 24.480 32.065 1.00 12.39 667 THR A C 1
ATOM 636 O O . THR A 1 112 ? 26.962 23.504 32.571 1.00 11.97 667 THR A O 1
ATOM 640 N N . VAL A 1 113 ? 27.756 25.616 32.734 1.00 12.06 668 VAL A N 1
ATOM 641 C CA . VAL A 1 113 ? 27.548 25.705 34.174 1.00 10.02 668 VAL A CA 1
ATOM 642 C C . VAL A 1 113 ? 26.807 26.985 34.542 1.00 11.06 668 VAL A C 1
ATOM 643 O O . VAL A 1 113 ? 26.787 27.972 33.797 1.00 12.35 668 VAL A O 1
ATOM 647 N N . ALA A 1 114 ? 26.201 26.946 35.728 1.00 9.22 669 ALA A N 1
ATOM 648 C CA . ALA A 1 114 ? 25.617 28.109 36.384 1.00 8.31 669 ALA A CA 1
ATOM 649 C C . ALA A 1 114 ? 25.736 27.897 37.886 1.00 10.56 669 ALA A C 1
ATOM 650 O O . ALA A 1 114 ? 25.832 26.761 38.361 1.00 11.21 669 ALA A O 1
ATOM 652 N N . ASP A 1 115 ? 25.739 28.988 38.652 1.00 9.60 670 ASP A N 1
ATOM 653 C CA . ASP A 1 115 ? 25.803 28.832 40.104 1.00 10.57 670 ASP A CA 1
ATOM 654 C C . ASP A 1 115 ? 24.402 28.765 40.700 1.00 12.40 670 ASP A C 1
ATOM 655 O O . ASP A 1 115 ? 23.537 29.587 40.381 1.00 11.45 670 ASP A O 1
ATOM 660 N N . VAL A 1 116 ? 24.196 27.772 41.564 1.00 10.47 671 VAL A N 1
ATOM 661 C CA . VAL A 1 116 ? 22.916 27.529 42.232 1.00 11.43 671 VAL A CA 1
ATOM 662 C C . VAL A 1 116 ? 22.840 28.252 43.563 1.00 12.79 671 VAL A C 1
ATOM 663 O O . VAL A 1 116 ? 21.808 28.833 43.912 1.00 13.52 671 VAL A O 1
ATOM 667 N N . SER A 1 117 ? 23.913 28.192 44.340 1.00 13.90 672 SER A N 1
ATOM 668 C CA . SER A 1 117 ? 23.920 28.843 45.634 1.00 14.32 672 SER A CA 1
ATOM 669 C C . SER A 1 117 ? 25.348 29.214 45.973 1.00 13.25 672 SER A C 1
ATOM 670 O O . SER A 1 117 ? 26.302 28.587 45.504 1.00 13.90 672 SER A O 1
ATOM 673 N N . VAL A 1 118 ? 25.477 30.260 46.772 1.00 12.58 673 VAL A N 1
ATOM 674 C CA . VAL A 1 118 ? 26.762 30.785 47.194 1.00 9.73 673 VAL A CA 1
ATOM 675 C C . VAL A 1 118 ? 26.682 31.064 48.688 1.00 9.95 673 VAL A C 1
ATOM 676 O O . VAL A 1 118 ? 25.709 31.669 49.152 1.00 11.21 673 VAL A O 1
ATOM 680 N N . SER A 1 119 ? 27.694 30.629 49.438 1.00 10.34 674 SER A N 1
ATOM 681 C CA . SER A 1 119 ? 27.760 30.869 50.875 1.00 9.93 674 SER A CA 1
ATOM 682 C C . SER A 1 119 ? 29.147 31.385 51.238 1.00 10.95 674 SER A C 1
ATOM 683 O O . SER A 1 119 ? 30.019 31.553 50.376 1.00 12.67 674 SER A O 1
ATOM 686 N N . ASN A 1 120 ? 29.359 31.608 52.541 1.00 9.68 675 ASN A N 1
ATOM 687 C CA . ASN A 1 120 ? 30.683 31.961 53.029 1.00 9.68 675 ASN A CA 1
ATOM 688 C C . ASN A 1 120 ? 31.686 30.819 52.894 1.00 12.53 675 ASN A C 1
ATOM 689 O O . ASN A 1 120 ? 32.892 31.082 52.866 1.00 11.70 675 ASN A O 1
ATOM 694 N N . THR A 1 121 ? 31.234 29.563 52.807 1.00 10.44 676 THR A N 1
ATOM 695 C CA . THR A 1 121 ? 32.170 28.446 52.768 1.00 11.02 676 THR A CA 1
ATOM 696 C C . THR A 1 121 ? 32.353 27.841 51.383 1.00 10.49 676 THR A C 1
ATOM 697 O O . THR A 1 121 ? 33.344 27.140 51.168 1.00 10.73 676 THR A O 1
ATOM 701 N N . GLY A 1 122 ? 31.448 28.089 50.446 1.00 11.16 677 GLY A N 1
ATOM 702 C CA . GLY A 1 122 ? 31.573 27.458 49.142 1.00 9.73 677 GLY A CA 1
ATOM 703 C C . GLY A 1 122 ? 30.405 27.797 48.247 1.00 10.89 677 GLY A C 1
ATOM 704 O O . GLY A 1 122 ? 29.728 28.804 48.439 1.00 11.46 677 GLY A O 1
ATOM 705 N N . CYS A 1 123 ? 30.185 26.958 47.242 1.00 10.00 678 CYS A N 1
ATOM 706 C CA . CYS A 1 123 ? 29.075 27.193 46.331 1.00 9.79 678 CYS A CA 1
ATOM 707 C C . CYS A 1 123 ? 28.598 25.858 45.774 1.00 10.80 678 CYS A C 1
ATOM 708 O O . CYS A 1 123 ? 29.253 24.820 45.920 1.00 12.45 678 CYS A O 1
ATOM 711 N N . VAL A 1 124 ? 27.412 25.886 45.179 1.00 8.90 679 VAL A N 1
ATOM 712 C CA . VAL A 1 124 ? 26.883 24.764 44.416 1.00 9.56 679 VAL A CA 1
ATOM 713 C C . VAL A 1 124 ? 26.805 25.208 42.968 1.00 9.37 679 VAL A C 1
ATOM 714 O O . VAL A 1 124 ? 26.240 26.267 42.668 1.00 10.81 679 VAL A O 1
ATOM 718 N N . ILE A 1 125 ? 27.419 24.428 42.079 1.00 9.68 680 ILE A N 1
ATOM 719 C CA . ILE A 1 125 ? 27.437 24.701 40.647 1.00 10.69 680 ILE A CA 1
ATOM 720 C C . ILE A 1 125 ? 26.634 23.611 39.959 1.00 10.66 680 ILE A C 1
ATOM 721 O O . ILE A 1 125 ? 26.804 22.421 40.260 1.00 11.69 680 ILE A O 1
ATOM 726 N N . VAL A 1 126 ? 25.745 24.008 39.056 1.00 9.38 681 VAL A N 1
ATOM 727 C CA . VAL A 1 126 ? 24.947 23.059 38.289 1.00 9.60 681 VAL A CA 1
ATOM 728 C C . VAL A 1 126 ? 25.524 22.969 36.884 1.00 13.40 681 VAL A C 1
ATOM 729 O O . VAL A 1 126 ? 25.956 23.975 36.315 1.00 10.68 681 VAL A O 1
ATOM 733 N N . SER A 1 127 ? 25.557 21.763 36.322 1.00 9.75 682 SER A N 1
ATOM 734 C CA . SER A 1 127 ? 26.080 21.578 34.978 1.00 11.04 682 SER A CA 1
ATOM 735 C C . SER A 1 127 ? 25.099 20.772 34.137 1.00 12.75 682 SER A C 1
ATOM 736 O O . SER A 1 127 ? 24.314 19.970 34.656 1.00 12.33 682 SER A O 1
ATOM 739 N N . SER A 1 128 ? 25.148 21.011 32.830 1.00 12.3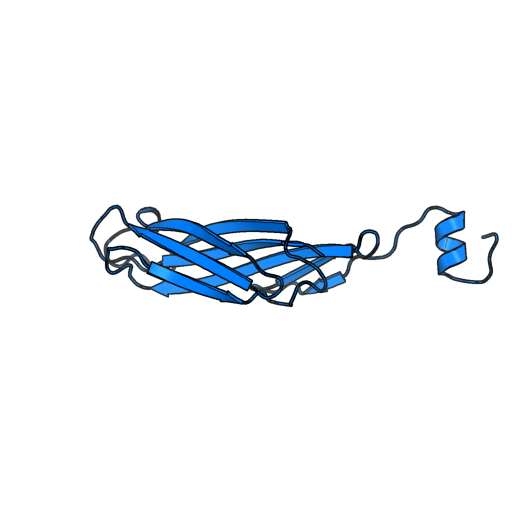5 683 SER A N 1
ATOM 740 C CA . SER A 1 128 ? 24.392 20.230 31.860 1.00 11.62 683 SER A CA 1
ATOM 741 C C . SER A 1 128 ? 25.222 20.166 30.583 1.00 13.60 683 SER A C 1
ATOM 742 O O . SER A 1 128 ? 26.216 20.881 30.431 1.00 11.65 683 SER A O 1
ATOM 745 N N . GLU A 1 129 ? 24.822 19.290 29.665 1.00 12.79 684 GLU A N 1
ATOM 746 C CA . GLU A 1 129 ? 25.576 19.080 28.437 1.00 15.53 684 GLU A CA 1
ATOM 747 C C . GLU A 1 129 ? 24.641 19.218 27.245 1.00 13.76 684 GLU A C 1
ATOM 748 O O . GLU A 1 129 ? 23.446 18.928 27.341 1.00 14.21 684 GLU A O 1
ATOM 754 N N . TYR A 1 130 ? 25.184 19.678 26.118 1.00 14.65 685 TYR A N 1
ATOM 755 C CA . TYR A 1 130 ? 24.391 19.751 24.898 1.00 15.36 685 TYR A CA 1
ATOM 756 C C . TYR A 1 130 ? 24.885 18.801 23.815 1.00 18.94 685 TYR A C 1
ATOM 757 O O . TYR A 1 130 ? 24.377 18.837 22.689 1.00 21.50 685 TYR A O 1
ATOM 766 N N . TYR A 1 131 ? 25.828 17.925 24.139 1.00 17.18 686 TYR A N 1
ATOM 767 C CA . TYR A 1 131 ? 26.254 16.859 23.242 1.00 20.92 686 TYR A CA 1
ATOM 768 C C . TYR A 1 131 ? 26.434 15.610 24.088 1.00 23.79 686 TYR A C 1
ATOM 769 O O . TYR A 1 131 ? 27.191 15.627 25.061 0.87 25.60 686 TYR A O 1
ATOM 778 N N . GLY A 1 132 ? 25.733 14.538 23.733 1.00 26.22 687 GLY A N 1
ATOM 779 C CA . GLY A 1 132 ? 25.719 13.348 24.561 1.00 19.47 687 GLY A CA 1
ATOM 780 C C . GLY A 1 132 ? 26.841 12.359 24.317 1.00 25.95 687 GLY A C 1
ATOM 781 O O . GLY A 1 132 ? 26.594 11.156 24.206 1.00 29.52 687 GLY A O 1
ATOM 782 N N . LEU A 1 133 ? 28.075 12.841 24.224 1.00 21.23 688 LEU A N 1
ATOM 783 C CA . LEU A 1 133 ? 29.251 11.986 24.159 1.00 20.82 688 LEU A CA 1
ATOM 784 C C . LEU A 1 133 ? 30.051 12.141 25.445 1.00 21.46 688 LEU A C 1
ATOM 785 O O . LEU A 1 133 ? 29.760 12.997 26.285 1.00 18.24 688 LEU A O 1
ATOM 790 N N . ALA A 1 134 ? 31.070 11.301 25.596 1.00 18.68 689 ALA A N 1
ATOM 791 C CA . ALA A 1 134 ? 31.867 11.325 26.815 1.00 16.93 689 ALA A CA 1
ATOM 792 C C . ALA A 1 134 ? 32.772 12.553 26.845 1.00 17.17 689 ALA A C 1
ATOM 793 O O . ALA A 1 134 ? 33.505 12.822 25.892 1.00 18.07 689 ALA A O 1
ATOM 795 N N . GLN A 1 135 ? 32.717 13.292 27.949 1.00 15.52 690 GLN A N 1
ATOM 796 C CA . GLN A 1 135 ? 33.648 14.371 28.244 1.00 13.89 690 GLN A CA 1
ATOM 797 C C . GLN A 1 135 ? 34.553 13.962 29.394 1.00 13.83 690 GLN A C 1
ATOM 798 O O . GLN A 1 135 ? 34.331 12.952 30.066 1.00 14.04 690 GLN A O 1
ATOM 804 N N . ASN A 1 136 ? 35.574 14.782 29.639 1.00 13.43 691 A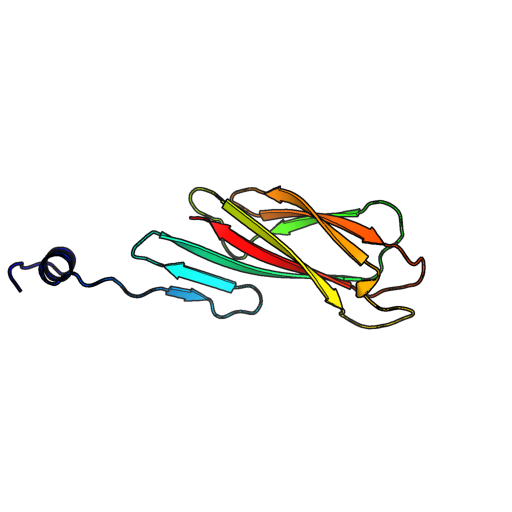SN A N 1
ATOM 805 C CA . ASN A 1 136 ? 36.307 14.760 30.907 1.00 12.06 691 ASN A CA 1
ATOM 806 C C . ASN A 1 136 ? 36.446 16.225 31.302 1.00 12.62 691 ASN A C 1
ATOM 807 O O . ASN A 1 136 ? 37.405 16.888 30.903 1.00 12.28 691 ASN A O 1
ATOM 812 N N . TYR A 1 137 ? 35.474 16.731 32.053 1.00 12.15 692 TYR A N 1
ATOM 813 C CA . TYR A 1 137 ? 35.428 18.142 32.387 1.00 11.51 692 TYR A CA 1
ATOM 814 C C . TYR A 1 137 ? 35.716 18.361 33.865 1.00 10.82 692 TYR A C 1
ATOM 815 O O . TYR A 1 137 ? 35.663 17.443 34.690 1.00 12.14 692 TYR A O 1
ATOM 824 N N . GLY A 1 138 ? 36.046 19.610 34.182 1.00 9.97 693 GLY A N 1
ATOM 825 C CA . GLY A 1 138 ? 36.101 20.058 35.554 1.00 9.72 693 GLY A CA 1
ATOM 826 C C . GLY A 1 138 ? 35.440 21.417 35.650 1.00 8.57 693 GLY A C 1
ATOM 827 O O . GLY A 1 138 ? 35.056 22.013 34.639 1.00 9.72 693 GLY A O 1
ATOM 828 N N . ILE A 1 139 ? 35.305 21.895 36.881 1.00 8.38 694 ILE A N 1
ATOM 829 C CA . ILE A 1 139 ? 34.673 23.177 37.153 1.00 10.08 694 ILE A CA 1
ATOM 830 C C . ILE A 1 139 ? 35.712 24.092 37.781 1.00 8.05 694 ILE A C 1
ATOM 831 O O . ILE A 1 139 ? 36.408 23.693 38.718 1.00 9.25 694 ILE A O 1
ATOM 836 N N . ARG A 1 140 ? 35.803 25.313 37.267 1.00 8.70 695 ARG A N 1
ATOM 837 C CA . ARG A 1 140 ? 36.591 26.384 37.856 1.00 7.61 695 ARG A CA 1
ATOM 838 C C . ARG A 1 140 ? 35.652 27.412 38.464 1.00 7.98 695 ARG A C 1
ATOM 839 O O . ARG A 1 140 ? 34.603 27.716 37.885 1.00 7.97 695 ARG A O 1
ATOM 847 N N . VAL A 1 141 ? 36.042 27.972 39.607 1.00 7.94 696 VAL A N 1
ATOM 848 C CA . VAL A 1 141 ? 35.307 29.079 40.210 1.00 7.98 696 VAL A CA 1
ATOM 849 C C . VAL A 1 141 ? 36.290 30.140 40.672 1.00 9.39 696 VAL A C 1
ATOM 850 O O . VAL A 1 141 ? 37.274 29.837 41.350 1.00 8.78 696 VAL A O 1
ATOM 854 N N . MET A 1 142 ? 36.004 31.387 40.325 1.00 7.88 697 MET A N 1
ATOM 855 C CA . MET A 1 142 ? 36.608 32.554 40.948 1.00 9.35 697 MET A CA 1
ATOM 856 C C . MET A 1 142 ? 35.556 33.199 41.840 1.00 10.51 697 MET A C 1
ATOM 857 O O . MET A 1 142 ? 34.400 33.331 41.431 1.00 11.37 697 MET A O 1
ATOM 862 N N . ALA A 1 143 ? 35.941 33.608 43.050 1.00 9.17 698 ALA A N 1
ATOM 863 C CA . ALA A 1 143 ? 34.983 34.173 43.994 1.00 9.10 698 ALA A CA 1
ATOM 864 C C . ALA A 1 143 ? 35.520 35.449 44.631 1.00 8.16 698 ALA A C 1
ATOM 865 O O . ALA A 1 143 ? 36.724 35.597 44.837 1.00 9.41 698 ALA A O 1
ATOM 867 N N . ILE A 1 144 ? 34.601 36.376 44.929 1.00 8.07 699 ILE A N 1
ATOM 868 C CA . ILE A 1 144 ? 34.901 37.654 45.574 1.00 8.31 699 ILE A CA 1
ATOM 869 C C . ILE A 1 144 ? 34.064 37.749 46.842 1.00 9.00 699 ILE A C 1
ATOM 870 O O . ILE A 1 144 ? 32.867 37.443 46.821 1.00 9.28 699 ILE A O 1
ATOM 875 N N . GLY A 1 145 ? 34.680 38.183 47.935 1.00 9.42 700 GLY A N 1
ATOM 876 C CA . GLY A 1 145 ? 33.946 38.324 49.179 1.00 9.13 700 GLY A CA 1
ATOM 877 C C . GLY A 1 145 ? 34.774 39.028 50.227 1.00 9.91 700 GLY A C 1
ATOM 878 O O . GLY A 1 145 ? 35.752 39.704 49.911 1.00 11.08 700 GLY A O 1
ATOM 879 N N . TYR A 1 146 ? 34.381 38.860 51.492 1.00 8.72 701 TYR A N 1
ATOM 880 C CA . TYR A 1 146 ? 35.150 39.460 52.578 1.00 8.59 701 TYR A CA 1
ATOM 881 C C . TYR A 1 146 ? 34.839 38.824 53.934 1.00 14.80 701 TYR A C 1
ATOM 882 O O . TYR A 1 146 ? 35.481 39.191 54.938 1.00 13.03 701 TYR A O 1
#

Secondary structure (DSSP, 8-state):
---SSHHHHHHHHT-----EEE-SSSEEEE-TTT--EEEEEEEEEE---SS-EEEEEE-SS--SS-EEEEEEEEEEEE-SSS-GGGEEEEEEEE-SSEEEEEEEESS-S--EEEEEEEEEE-

Radius of gyration: 19.44 Å; Cα contacts (8 Å, |Δi|>4): 289; chains: 1; bounding box: 35×52×45 Å

Sequence (122 aa):
LGANTAAGARNNIGAGVPATASRALNGWWKDNDTGLIVQWMQVNVGDHPGGIIDRTLTFPIAFPSACLHVVPTVKEVGRPATSASTVTVADVSVSNTGCVIVSSEYYGLAQNYGIRVMAIGY